Protein AF-A0A7X9QTD6-F1 (afdb_monomer)

Solvent-accessible surface area (backbone atoms only — not comparable to full-atom values): 4705 Å² total; per-residue (Å²): 131,84,77,76,67,68,60,42,79,47,84,78,41,67,44,63,46,43,69,44,79,48,69,53,93,39,53,46,81,46,78,47,97,85,70,35,43,36,34,33,22,73,35,69,71,23,45,33,41,35,33,33,74,87,68,52,35,33,44,35,38,24,42,54,70,34,41,37,40,38,49,74,80,25,29,36,38,44,51,79,77,28,37,37,26,55,105

Secondary structure (DSSP, 8-state):
-------EEE---EES-EEEEEE-TTEEEEE-TTS-EEEEESSTTEEEEEEETTS-EEEEEE-TT-EEEE-STT-EEE-SSEEEEE-

Mean predicted aligned error: 4.59 Å

Structure (mmCIF, N/CA/C/O backbone):
data_AF-A0A7X9QTD6-F1
#
_entry.id   AF-A0A7X9QTD6-F1
#
loop_
_atom_site.group_PDB
_atom_site.id
_atom_site.type_symbol
_atom_site.label_atom_id
_atom_site.label_alt_id
_atom_site.label_comp_id
_atom_site.label_asym_id
_atom_site.label_entity_id
_atom_site.label_seq_id
_atom_site.pdbx_PDB_ins_code
_atom_site.Cartn_x
_atom_site.Cartn_y
_atom_site.Cartn_z
_atom_site.occupancy
_atom_site.B_iso_or_equiv
_atom_site.auth_seq_id
_atom_site.auth_comp_id
_atom_site.auth_asym_id
_atom_site.auth_atom_id
_atom_site.pdbx_PDB_model_num
ATOM 1 N N . MET A 1 1 ? -5.180 -7.021 -25.997 1.00 35.53 1 MET A N 1
ATOM 2 C CA . MET A 1 1 ? -5.514 -8.316 -25.373 1.00 35.53 1 MET A CA 1
ATOM 3 C C . MET A 1 1 ? -5.506 -8.059 -23.876 1.00 35.53 1 MET A C 1
ATOM 5 O O . MET A 1 1 ? -4.477 -7.615 -23.397 1.00 35.53 1 MET A O 1
ATOM 9 N N . LYS A 1 2 ? -6.653 -8.134 -23.187 1.00 41.47 2 LYS A N 1
ATOM 10 C CA . LYS A 1 2 ? -6.698 -7.915 -21.733 1.00 41.47 2 LYS A CA 1
ATOM 11 C C . LYS A 1 2 ? -6.123 -9.167 -21.079 1.00 41.47 2 LYS A C 1
ATOM 13 O O . LYS A 1 2 ? -6.747 -10.220 -21.186 1.00 41.47 2 LYS A O 1
ATOM 18 N N . GLU A 1 3 ? -4.929 -9.067 -20.504 1.00 49.62 3 GLU A N 1
ATOM 19 C CA . GLU A 1 3 ? -4.463 -10.084 -19.566 1.00 49.62 3 GLU A CA 1
ATOM 20 C C . GLU A 1 3 ? -5.498 -10.162 -18.442 1.00 49.62 3 GLU A C 1
ATOM 22 O O . GLU A 1 3 ? -6.018 -9.150 -17.975 1.00 49.62 3 GLU A O 1
ATOM 27 N N . SER A 1 4 ? -5.934 -11.372 -18.122 1.00 51.31 4 SER A N 1
ATOM 28 C CA . SER A 1 4 ? -6.894 -11.596 -17.053 1.00 51.31 4 SER A CA 1
ATOM 29 C C . SER A 1 4 ? -6.252 -11.187 -15.729 1.00 51.31 4 SER A C 1
ATOM 31 O O . SER A 1 4 ? -5.291 -11.839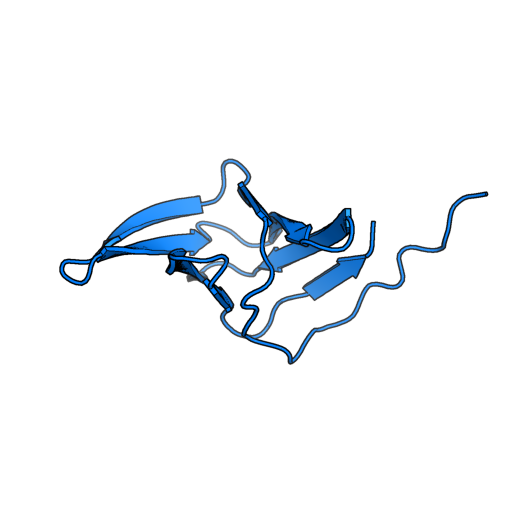 -15.323 1.00 51.31 4 SER A O 1
ATOM 33 N N . ASP A 1 5 ? -6.794 -10.162 -15.067 1.00 58.41 5 ASP A N 1
ATOM 34 C CA . ASP A 1 5 ? -6.460 -9.759 -13.693 1.00 58.41 5 ASP A CA 1
ATOM 35 C C . ASP A 1 5 ? -6.585 -10.971 -12.747 1.00 58.41 5 ASP A C 1
ATOM 37 O O . ASP A 1 5 ? -7.651 -11.265 -12.197 1.00 58.41 5 ASP A O 1
ATOM 41 N N . SER A 1 6 ? -5.503 -11.735 -12.575 1.00 68.88 6 SER A N 1
ATOM 42 C CA . SER A 1 6 ? -5.475 -12.910 -11.705 1.00 68.88 6 SER A CA 1
ATOM 43 C C . SER A 1 6 ? -5.243 -12.454 -10.268 1.00 68.88 6 SER A C 1
ATOM 45 O O . SER A 1 6 ? -4.128 -12.506 -9.744 1.00 68.88 6 SER A O 1
ATOM 47 N N . GLY A 1 7 ? -6.294 -11.937 -9.641 1.00 75.06 7 GLY A N 1
ATOM 48 C CA . GLY A 1 7 ? -6.230 -11.543 -8.244 1.00 75.06 7 GLY A CA 1
ATOM 49 C C . GLY A 1 7 ? -6.071 -12.749 -7.310 1.00 75.06 7 GLY A C 1
ATOM 50 O O . GLY A 1 7 ? -6.653 -13.812 -7.539 1.00 75.06 7 GLY A O 1
ATOM 51 N N . ARG A 1 8 ? -5.285 -12.596 -6.241 1.00 84.00 8 ARG A N 1
ATOM 52 C CA . ARG A 1 8 ? -5.128 -13.611 -5.188 1.00 84.00 8 ARG A CA 1
ATOM 53 C C . ARG A 1 8 ? -4.937 -12.976 -3.817 1.00 84.00 8 ARG A C 1
ATOM 55 O O . ARG A 1 8 ? -4.425 -11.866 -3.697 1.00 84.00 8 ARG A O 1
ATOM 62 N N . VAL A 1 9 ? -5.296 -13.708 -2.763 1.00 82.12 9 VAL A N 1
ATOM 63 C CA . VAL A 1 9 ? -4.860 -13.361 -1.402 1.00 82.12 9 VAL A CA 1
ATOM 64 C C . VAL A 1 9 ? -3.352 -13.592 -1.334 1.00 82.12 9 VAL A C 1
ATOM 66 O O . VAL A 1 9 ? -2.884 -14.715 -1.524 1.00 82.12 9 VAL A O 1
ATOM 69 N N . GLU A 1 10 ? -2.591 -12.525 -1.113 1.00 79.00 10 GLU A N 1
ATOM 70 C CA . GLU A 1 10 ? -1.133 -12.550 -1.172 1.00 79.00 10 GLU A CA 1
ATOM 71 C C . GLU A 1 10 ? -0.562 -12.736 0.238 1.00 79.00 10 GLU A C 1
ATOM 73 O O . GLU A 1 10 ? -0.962 -12.087 1.205 1.00 79.00 10 GLU A O 1
ATOM 78 N N . ASN A 1 11 ? 0.379 -13.672 0.362 1.00 77.88 11 ASN A N 1
ATOM 79 C CA . ASN A 1 11 ? 1.080 -13.931 1.620 1.00 77.88 11 ASN A CA 1
ATOM 80 C C . ASN A 1 11 ? 2.455 -13.263 1.682 1.00 77.88 11 ASN A C 1
ATOM 82 O O . ASN A 1 11 ? 3.078 -13.283 2.749 1.00 77.88 11 ASN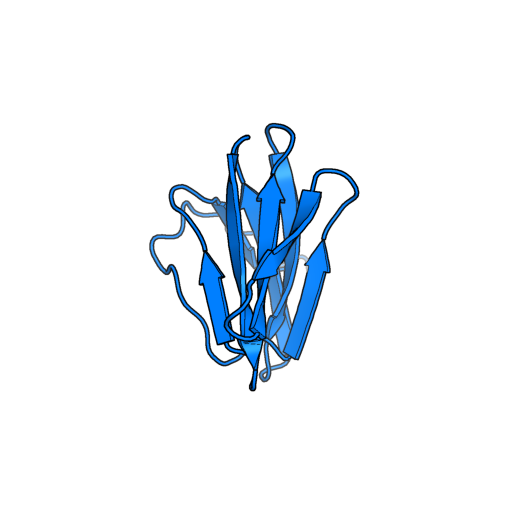 A O 1
ATOM 86 N N . GLN A 1 12 ? 2.915 -12.684 0.570 1.00 78.62 12 GLN A N 1
ATOM 87 C CA . GLN A 1 12 ? 4.088 -11.826 0.528 1.00 78.62 12 GLN A CA 1
ATOM 88 C C . GLN A 1 12 ? 3.783 -10.503 1.239 1.00 78.62 12 GLN A C 1
ATOM 90 O O . GLN A 1 12 ? 2.908 -9.753 0.834 1.00 78.62 12 GLN A O 1
ATOM 95 N N . VAL A 1 13 ? 4.529 -10.213 2.302 1.00 89.19 13 VAL A N 1
ATOM 96 C CA . VAL A 1 13 ? 4.314 -9.043 3.182 1.00 89.19 13 VAL A CA 1
ATOM 97 C C . VAL A 1 13 ? 5.417 -8.006 3.088 1.00 89.19 13 VAL A C 1
ATOM 99 O O . VAL A 1 13 ? 5.470 -7.086 3.894 1.00 89.19 13 VAL A O 1
ATOM 102 N N . PHE A 1 14 ? 6.328 -8.178 2.138 1.00 91.81 14 PHE A N 1
ATOM 103 C CA . PHE A 1 14 ? 7.506 -7.343 2.004 1.00 91.81 14 PHE A CA 1
ATOM 104 C C . PHE A 1 14 ? 7.910 -7.210 0.539 1.00 91.81 14 PHE A C 1
ATOM 106 O O . PHE A 1 14 ? 7.865 -8.180 -0.226 1.00 91.81 14 PHE A O 1
ATOM 113 N N . SER A 1 15 ? 8.346 -6.011 0.174 1.00 92.31 15 SER A N 1
ATOM 114 C CA . SER A 1 15 ? 9.037 -5.711 -1.072 1.00 92.31 15 SER A CA 1
ATOM 115 C C . SER A 1 15 ? 10.142 -4.698 -0.795 1.00 92.31 15 SER A C 1
ATOM 117 O O . SER A 1 15 ? 9.961 -3.798 0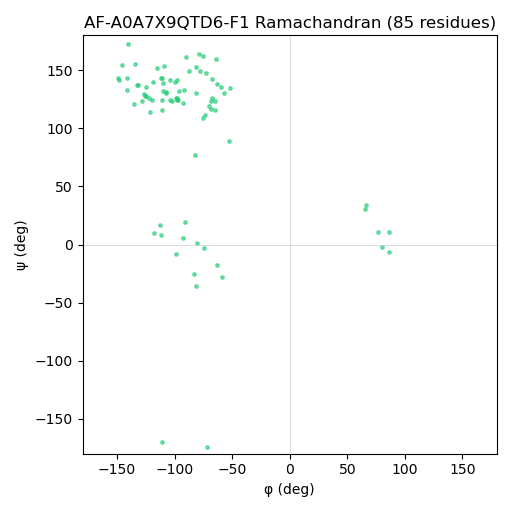.017 1.00 92.31 15 SER A O 1
ATOM 119 N N . ASN A 1 16 ? 11.271 -4.831 -1.483 1.00 94.88 16 ASN A N 1
ATOM 120 C CA . ASN A 1 16 ? 12.329 -3.821 -1.563 1.00 94.88 16 ASN A CA 1
ATOM 121 C C . ASN A 1 16 ? 12.457 -3.239 -2.982 1.00 94.88 16 ASN A C 1
ATOM 123 O O . ASN A 1 16 ? 13.487 -2.673 -3.327 1.00 94.88 16 ASN A O 1
ATOM 127 N N . ARG A 1 17 ? 11.433 -3.445 -3.817 1.00 94.75 17 ARG A N 1
ATOM 128 C CA . ARG A 1 17 ? 11.420 -3.098 -5.244 1.00 94.75 17 ARG A CA 1
ATOM 129 C C . ARG A 1 17 ? 10.357 -2.066 -5.600 1.00 94.75 17 ARG A C 1
ATOM 131 O O . ARG A 1 17 ? 10.068 -1.862 -6.772 1.00 94.75 17 ARG A O 1
ATOM 138 N N . VAL A 1 18 ? 9.709 -1.454 -4.608 1.00 96.19 18 VAL A N 1
ATOM 139 C CA . VAL A 1 18 ? 8.654 -0.469 -4.868 1.00 96.19 18 VAL A CA 1
ATOM 140 C C . VAL A 1 18 ? 9.294 0.824 -5.361 1.00 96.19 18 VAL A C 1
ATOM 142 O O . VAL A 1 18 ? 9.965 1.518 -4.603 1.00 96.19 18 VAL A O 1
ATOM 145 N N . ALA A 1 19 ? 9.071 1.158 -6.628 1.00 96.31 19 ALA A N 1
ATOM 146 C CA . ALA A 1 19 ? 9.508 2.416 -7.218 1.00 96.31 19 ALA A CA 1
ATOM 147 C C . ALA A 1 19 ? 8.536 3.561 -6.888 1.00 96.31 19 ALA A C 1
ATOM 149 O O . ALA A 1 19 ? 8.956 4.698 -6.673 1.00 96.31 19 ALA A O 1
ATOM 150 N N . ARG A 1 20 ? 7.230 3.266 -6.825 1.00 95.31 20 ARG A N 1
ATOM 151 C CA . ARG A 1 20 ? 6.178 4.227 -6.463 1.00 95.31 20 ARG A CA 1
ATOM 152 C C . ARG A 1 20 ? 5.017 3.518 -5.771 1.00 95.31 20 ARG A C 1
ATOM 154 O O . ARG A 1 20 ? 4.657 2.408 -6.157 1.00 95.31 20 ARG A O 1
ATOM 161 N N . ALA A 1 21 ? 4.423 4.183 -4.785 1.00 95.50 21 ALA A N 1
ATOM 162 C CA . ALA A 1 21 ? 3.208 3.756 -4.103 1.00 95.50 21 ALA A CA 1
ATOM 163 C C . ALA A 1 21 ? 2.160 4.876 -4.178 1.00 95.50 21 ALA A C 1
ATOM 165 O O . ALA A 1 21 ? 2.454 6.027 -3.854 1.00 95.50 21 ALA A O 1
ATOM 166 N N . GLU A 1 22 ? 0.957 4.542 -4.632 1.00 97.00 22 GLU A N 1
ATOM 167 C CA . GLU A 1 22 ? -0.170 5.458 -4.789 1.00 97.00 22 GLU A CA 1
ATOM 168 C C . GLU A 1 22 ? -1.331 4.944 -3.944 1.00 97.00 22 GLU A C 1
ATOM 170 O O . GLU A 1 22 ? -1.862 3.865 -4.196 1.00 97.00 22 GLU A O 1
ATOM 175 N N . PHE A 1 23 ? -1.685 5.708 -2.917 1.00 98.12 23 PHE A N 1
ATOM 176 C CA . PHE A 1 23 ? -2.756 5.392 -1.981 1.00 98.12 23 PHE A CA 1
ATOM 177 C C . PHE A 1 23 ? -4.021 6.150 -2.386 1.00 98.12 23 PHE A C 1
ATOM 179 O O . PHE A 1 23 ? -3.930 7.308 -2.805 1.00 98.12 23 PHE A O 1
ATOM 186 N N . ASP A 1 24 ? -5.182 5.511 -2.260 1.00 98.25 24 ASP A N 1
ATOM 187 C CA . ASP A 1 24 ? -6.469 6.194 -2.397 1.00 98.25 24 ASP A CA 1
ATOM 188 C C . ASP A 1 24 ? -6.759 7.122 -1.191 1.00 98.25 24 ASP A C 1
ATOM 190 O O . ASP A 1 24 ? -5.927 7.328 -0.302 1.00 98.25 24 ASP A O 1
ATOM 194 N N . GLU A 1 25 ? -7.956 7.708 -1.146 1.00 98.12 25 GLU A N 1
ATOM 195 C CA . GLU A 1 25 ? -8.371 8.60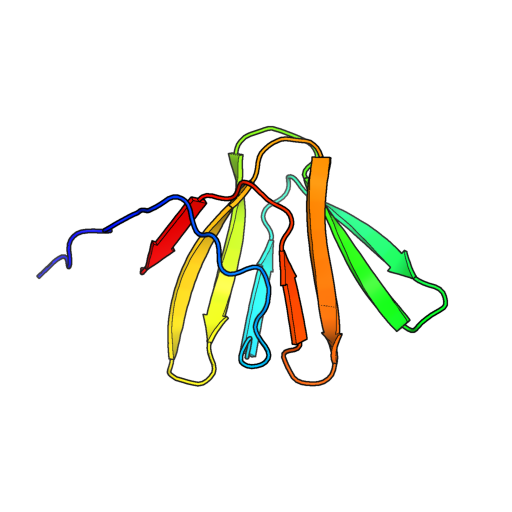4 -0.056 1.00 98.12 25 GLU A CA 1
ATOM 196 C C . GLU A 1 25 ? -8.707 7.884 1.266 1.00 98.12 25 GLU A C 1
ATOM 198 O O . GLU A 1 25 ? -8.981 8.532 2.276 1.00 98.12 25 GLU A O 1
ATOM 203 N N . ASN A 1 26 ? -8.653 6.548 1.301 1.00 98.50 26 ASN A N 1
ATOM 204 C CA . ASN A 1 26 ? -9.063 5.736 2.444 1.00 98.50 26 ASN A CA 1
ATOM 205 C C . ASN A 1 26 ? -7.918 5.436 3.419 1.00 98.50 26 ASN A C 1
ATOM 207 O O . ASN A 1 26 ? -8.020 4.508 4.225 1.00 98.50 26 ASN A O 1
ATOM 211 N N . TRP A 1 27 ? -6.838 6.215 3.389 1.00 98.56 27 TRP A N 1
ATOM 212 C CA . TRP A 1 27 ? -5.661 5.992 4.225 1.00 98.56 27 TRP A CA 1
ATOM 213 C C . TRP A 1 27 ? -5.386 7.151 5.171 1.00 98.56 27 TRP A C 1
ATOM 215 O O . TRP A 1 27 ? -5.445 8.326 4.814 1.00 98.56 27 TRP A O 1
ATOM 225 N N . LYS A 1 28 ? -4.994 6.804 6.395 1.00 98.25 28 LYS A N 1
ATOM 226 C CA . LYS A 1 28 ? -4.381 7.735 7.339 1.00 98.25 28 LYS A CA 1
ATOM 227 C C . LYS A 1 28 ? -2.870 7.577 7.311 1.00 98.25 28 LYS A C 1
ATOM 229 O O . LYS A 1 28 ? -2.364 6.493 7.589 1.00 98.25 28 LYS A O 1
ATOM 234 N N . THR A 1 29 ? -2.164 8.679 7.093 1.00 97.88 29 THR A N 1
ATOM 235 C CA . THR A 1 29 ? -0.698 8.735 7.132 1.00 97.88 29 THR A CA 1
ATOM 236 C C . THR A 1 29 ? -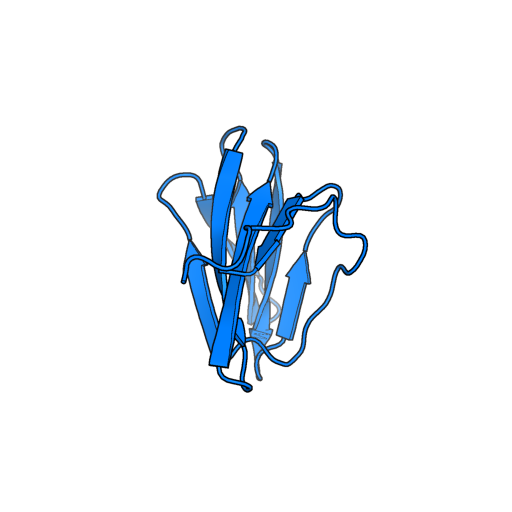0.196 9.107 8.527 1.00 97.88 29 THR A C 1
ATOM 238 O O . THR A 1 29 ? -0.685 10.055 9.141 1.00 97.88 29 THR A O 1
ATOM 241 N N . THR A 1 30 ? 0.798 8.375 9.026 1.00 96.12 30 THR A N 1
ATOM 242 C CA . THR A 1 30 ? 1.497 8.630 10.294 1.00 96.12 30 THR A CA 1
ATOM 243 C C . THR A 1 30 ? 3.005 8.551 10.074 1.00 96.12 30 THR A C 1
ATOM 245 O O . THR A 1 30 ? 3.490 7.640 9.410 1.00 96.12 30 THR A O 1
ATOM 248 N N . PHE A 1 31 ? 3.762 9.482 10.651 1.00 95.00 31 PHE A N 1
ATOM 249 C CA . PHE A 1 31 ? 5.225 9.479 10.595 1.00 95.00 31 PHE A CA 1
ATOM 250 C C . PHE A 1 31 ? 5.788 8.867 11.877 1.00 95.00 31 PHE A C 1
ATOM 252 O O . PHE A 1 31 ? 5.439 9.307 12.974 1.00 95.00 31 PHE A O 1
ATOM 259 N N . SER A 1 32 ? 6.642 7.850 11.755 1.00 93.00 32 SER A N 1
ATOM 260 C CA . SER A 1 32 ? 7.324 7.268 12.910 1.00 93.00 32 SER A CA 1
ATOM 261 C C . SER A 1 32 ? 8.542 8.107 13.306 1.00 93.00 32 SER A C 1
ATOM 263 O O . SER A 1 32 ? 9.203 8.722 12.468 1.00 93.00 32 SER A O 1
ATOM 265 N N . SER A 1 33 ? 8.911 8.063 14.588 1.00 92.75 33 SER A N 1
ATOM 266 C CA . SER A 1 33 ? 10.167 8.649 15.082 1.00 92.75 33 SER A CA 1
ATOM 267 C C . SER A 1 33 ?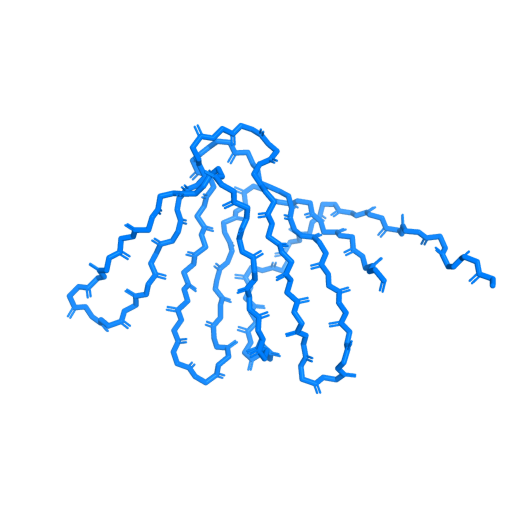 11.419 7.988 14.490 1.00 92.75 33 SER A C 1
ATOM 269 O O . SER A 1 33 ? 12.502 8.562 14.543 1.00 92.75 33 SER A O 1
ATOM 271 N N . THR A 1 34 ? 11.275 6.792 13.917 1.00 91.44 34 THR A N 1
ATOM 272 C CA . THR A 1 34 ? 12.340 6.013 13.273 1.00 91.44 34 THR A CA 1
ATOM 273 C C . THR A 1 34 ? 12.457 6.268 11.766 1.00 91.44 34 THR A C 1
ATOM 275 O O . THR A 1 34 ? 13.252 5.606 11.105 1.00 91.44 34 THR A O 1
ATOM 278 N N . GLY A 1 35 ? 11.695 7.222 11.215 1.00 90.69 35 GLY A N 1
ATOM 279 C CA . GLY A 1 35 ? 11.790 7.640 9.811 1.00 90.69 35 GLY A CA 1
ATOM 280 C C . GLY A 1 35 ? 10.957 6.817 8.825 1.00 90.69 35 GLY A C 1
ATOM 281 O O . GLY A 1 35 ? 11.115 6.983 7.618 1.00 90.69 35 GLY A O 1
ATOM 282 N N . TYR A 1 36 ? 10.065 5.954 9.314 1.00 94.62 36 TYR A N 1
ATOM 283 C CA . TYR A 1 36 ? 9.098 5.247 8.477 1.00 94.62 36 TYR A CA 1
ATOM 284 C C . TYR A 1 36 ? 7.827 6.072 8.294 1.00 94.62 36 TYR A C 1
ATOM 286 O O . TYR A 1 36 ? 7.396 6.799 9.194 1.00 94.62 36 TYR A O 1
ATOM 294 N N . VAL A 1 37 ? 7.183 5.893 7.144 1.00 96.81 37 VAL A N 1
ATOM 295 C CA . VAL A 1 37 ? 5.823 6.376 6.906 1.00 96.81 37 VAL A CA 1
ATOM 296 C C . VAL A 1 37 ? 4.873 5.192 7.021 1.00 96.81 37 VAL A C 1
ATOM 298 O O . VAL A 1 37 ? 5.047 4.180 6.348 1.00 96.81 37 VAL A O 1
ATOM 301 N N . ILE A 1 38 ? 3.885 5.306 7.900 1.00 97.69 38 ILE A N 1
ATOM 302 C CA . ILE A 1 38 ? 2.900 4.264 8.181 1.00 97.69 38 ILE A CA 1
ATOM 303 C C . ILE A 1 38 ? 1.552 4.735 7.647 1.00 97.69 38 ILE A C 1
ATOM 305 O O . ILE A 1 38 ? 1.060 5.796 8.032 1.00 97.69 38 ILE A O 1
ATOM 309 N N . TYR A 1 39 ? 0.950 3.929 6.784 1.00 98.19 39 TYR A N 1
ATOM 310 C CA . TYR A 1 39 ? -0.385 4.136 6.244 1.00 98.19 39 TYR A CA 1
ATOM 311 C C . TYR A 1 39 ? -1.337 3.128 6.872 1.00 98.19 39 TYR A C 1
ATOM 313 O O . TYR A 1 39 ? -1.044 1.934 6.887 1.00 98.19 39 TYR A O 1
ATOM 321 N N . VAL A 1 40 ? -2.474 3.604 7.376 1.00 98.38 40 VAL A N 1
ATOM 322 C CA . VAL A 1 40 ? -3.512 2.769 7.993 1.00 98.38 40 VAL A CA 1
ATOM 323 C C . VAL A 1 40 ? -4.821 2.923 7.229 1.00 98.38 40 VAL A C 1
ATOM 325 O O . VAL A 1 40 ? -5.324 4.039 7.092 1.00 98.38 40 VAL A O 1
ATOM 328 N N . ALA A 1 41 ? -5.383 1.809 6.764 1.00 98.44 41 ALA A N 1
ATOM 329 C CA . ALA A 1 41 ? -6.659 1.761 6.066 1.00 98.44 41 ALA A CA 1
ATOM 330 C C . ALA A 1 41 ? -7.811 2.179 6.996 1.00 98.44 41 ALA A C 1
ATOM 332 O O . ALA A 1 41 ? -8.034 1.590 8.059 1.00 98.44 41 ALA A O 1
ATOM 333 N N . LEU A 1 42 ? -8.570 3.191 6.590 1.00 98.44 42 LEU A N 1
ATOM 334 C CA . LEU A 1 42 ? -9.687 3.763 7.343 1.00 98.44 42 LEU A CA 1
ATOM 335 C C . LEU A 1 42 ? -10.991 2.979 7.154 1.00 98.44 42 LEU A C 1
ATOM 337 O O . LEU A 1 42 ? -11.854 2.984 8.041 1.00 98.44 42 LEU A O 1
ATOM 341 N N . CYS A 1 43 ? -11.124 2.280 6.028 1.00 98.00 43 CYS A N 1
ATOM 342 C CA . CYS A 1 43 ? -12.291 1.490 5.661 1.00 98.00 43 CYS A CA 1
ATOM 343 C C . CYS A 1 43 ? -11.884 0.170 4.986 1.00 98.00 43 CYS A C 1
ATOM 345 O O . CYS A 1 43 ? -10.707 -0.088 4.730 1.00 98.00 43 CYS A O 1
ATOM 347 N N . ASP A 1 44 ? -12.870 -0.694 4.751 1.00 97.50 44 ASP A N 1
ATOM 348 C CA . ASP A 1 44 ? -12.667 -1.882 3.930 1.00 97.50 44 ASP A CA 1
ATOM 349 C C . ASP A 1 44 ? -12.537 -1.498 2.458 1.00 97.50 44 ASP A C 1
ATOM 351 O O . ASP A 1 44 ? -13.224 -0.592 1.994 1.00 97.50 44 ASP A O 1
ATOM 355 N N . LYS A 1 45 ? -11.726 -2.265 1.723 1.00 96.81 45 LYS A N 1
ATOM 356 C CA . LYS A 1 45 ? -11.373 -2.003 0.322 1.00 96.81 45 LYS A CA 1
ATOM 357 C C . LYS A 1 45 ? -10.547 -0.727 0.140 1.00 96.81 45 LYS A C 1
ATOM 359 O O . LYS A 1 45 ? -10.681 -0.068 -0.879 1.00 96.81 45 LYS A O 1
ATOM 364 N N . ALA A 1 46 ? -9.685 -0.404 1.103 1.00 98.25 46 ALA A N 1
ATOM 365 C CA . ALA A 1 46 ? -8.674 0.626 0.900 1.00 98.25 46 ALA A CA 1
ATOM 366 C C . ALA A 1 46 ? -7.657 0.137 -0.141 1.00 98.25 46 ALA A C 1
ATOM 368 O O . ALA A 1 46 ? -7.106 -0.965 -0.007 1.00 98.25 46 ALA A O 1
ATOM 369 N N . GLU A 1 47 ? -7.438 0.938 -1.177 1.00 98.31 47 GLU A N 1
ATOM 370 C CA . GLU A 1 47 ? -6.639 0.567 -2.340 1.00 98.31 47 GLU A CA 1
ATOM 371 C C . GLU A 1 47 ? -5.257 1.221 -2.314 1.00 98.31 47 GLU A C 1
ATOM 373 O O . GLU A 1 47 ? -5.079 2.379 -1.928 1.00 98.31 47 GLU A O 1
ATOM 378 N N . LEU A 1 48 ? -4.263 0.449 -2.743 1.00 97.31 48 LEU A N 1
ATOM 379 C CA . LEU A 1 48 ? -2.888 0.878 -2.935 1.00 97.31 48 LEU A CA 1
ATOM 380 C C . LEU A 1 48 ? -2.384 0.336 -4.271 1.00 97.31 48 LEU A C 1
ATOM 382 O O . LEU A 1 48 ? -2.314 -0.876 -4.463 1.00 97.31 48 LEU A O 1
ATOM 386 N N . VAL A 1 49 ? -1.962 1.213 -5.174 1.00 97.75 49 VAL A N 1
ATOM 387 C CA . VAL A 1 49 ? -1.278 0.815 -6.407 1.00 97.75 49 VAL A CA 1
ATOM 388 C C . VAL A 1 49 ? 0.227 0.930 -6.202 1.00 97.75 49 VAL A C 1
ATOM 390 O O . VAL A 1 49 ? 0.737 1.996 -5.860 1.00 97.75 49 VAL A O 1
ATOM 393 N N . VAL A 1 50 ? 0.955 -0.161 -6.436 1.00 96.50 50 VAL A N 1
ATOM 394 C CA . VAL A 1 50 ? 2.423 -0.171 -6.421 1.00 96.50 50 VAL A CA 1
ATOM 395 C C . VAL A 1 50 ? 2.972 -0.354 -7.830 1.00 96.50 50 VAL A C 1
ATOM 397 O O . VAL A 1 50 ? 2.544 -1.245 -8.563 1.00 96.50 50 VAL A O 1
ATOM 400 N N . LEU A 1 51 ? 3.935 0.490 -8.196 1.00 97.12 51 LEU A N 1
ATOM 401 C CA . LEU A 1 51 ? 4.806 0.308 -9.354 1.00 97.12 51 LEU A CA 1
ATOM 402 C C . LEU A 1 51 ? 6.122 -0.290 -8.861 1.00 97.12 51 LEU A C 1
ATOM 404 O O . LEU A 1 51 ? 6.764 0.279 -7.972 1.00 97.12 51 LEU A O 1
ATOM 408 N N . LEU A 1 52 ? 6.511 -1.426 -9.426 1.00 95.56 52 LEU A N 1
ATOM 409 C CA . LEU A 1 52 ? 7.776 -2.086 -9.133 1.00 95.56 52 LEU A CA 1
ATOM 410 C C . LEU A 1 52 ? 8.885 -1.604 -10.079 1.00 95.56 52 LEU A C 1
ATOM 412 O O . LEU A 1 52 ? 8.618 -1.024 -11.132 1.00 95.56 52 LEU A O 1
ATOM 416 N N . ASP A 1 53 ? 10.133 -1.830 -9.684 1.00 95.81 53 ASP A N 1
ATOM 417 C CA . ASP A 1 53 ? 11.339 -1.478 -10.444 1.00 95.81 53 ASP A CA 1
ATOM 418 C C . ASP A 1 53 ? 11.422 -2.128 -11.836 1.00 95.81 53 ASP A C 1
ATOM 420 O O . ASP A 1 53 ? 11.990 -1.544 -12.757 1.00 95.81 53 ASP A O 1
ATOM 424 N N . ASP A 1 54 ? 10.809 -3.297 -12.009 1.00 94.75 54 ASP A N 1
ATOM 425 C CA . ASP A 1 54 ? 10.676 -4.008 -13.284 1.00 94.75 54 ASP A CA 1
ATOM 426 C C . ASP A 1 54 ? 9.538 -3.480 -14.181 1.00 94.75 54 ASP A C 1
ATOM 428 O O . ASP A 1 54 ? 9.321 -3.993 -15.278 1.00 94.75 54 ASP A O 1
ATOM 432 N N . GLY A 1 55 ? 8.819 -2.445 -13.734 1.00 95.44 55 GLY A N 1
ATOM 433 C CA . GLY A 1 55 ? 7.684 -1.851 -14.439 1.00 95.44 55 GLY A CA 1
ATOM 434 C C . GLY A 1 55 ? 6.339 -2.528 -14.160 1.00 95.44 55 GLY A C 1
ATOM 435 O O . GLY A 1 55 ? 5.305 -1.998 -14.572 1.00 95.44 55 GLY A O 1
ATOM 436 N N . THR A 1 56 ? 6.317 -3.648 -13.429 1.00 94.88 56 THR A N 1
ATOM 437 C CA . THR A 1 56 ? 5.078 -4.331 -13.036 1.00 94.88 56 THR A CA 1
ATOM 438 C C . THR A 1 56 ? 4.242 -3.432 -12.138 1.00 94.88 56 THR A C 1
ATOM 440 O O . THR A 1 56 ? 4.749 -2.804 -11.203 1.00 94.88 56 THR A O 1
ATOM 443 N N . ARG A 1 57 ? 2.929 -3.418 -12.369 1.00 96.38 57 ARG A N 1
ATOM 444 C CA . ARG A 1 57 ? 1.969 -2.714 -11.522 1.00 96.38 57 ARG A CA 1
ATOM 445 C C . ARG A 1 57 ? 1.115 -3.715 -10.768 1.00 96.38 57 ARG A C 1
ATOM 447 O O . ARG A 1 57 ? 0.700 -4.732 -11.317 1.00 96.38 57 ARG A O 1
ATOM 454 N N . LYS A 1 58 ? 0.856 -3.430 -9.495 1.00 94.69 58 LYS A N 1
ATOM 455 C CA . LYS A 1 58 ? -0.067 -4.228 -8.687 1.00 94.69 58 LYS A CA 1
ATOM 456 C C . LYS A 1 58 ? -1.052 -3.336 -7.958 1.00 94.69 58 LYS A C 1
ATOM 458 O O . LYS A 1 58 ? -0.649 -2.329 -7.382 1.00 94.69 58 LYS A O 1
ATOM 463 N N . LEU A 1 59 ? -2.314 -3.743 -7.942 1.00 96.50 59 LEU A N 1
ATOM 464 C CA . LEU A 1 59 ? -3.329 -3.221 -7.040 1.00 96.50 59 LEU A CA 1
ATOM 465 C C . LEU A 1 59 ? -3.376 -4.103 -5.792 1.00 96.50 59 LEU A C 1
ATOM 467 O O . LEU A 1 59 ? -3.607 -5.309 -5.880 1.00 96.50 59 LEU A O 1
ATOM 471 N N . LEU A 1 60 ? -3.154 -3.494 -4.636 1.00 96.31 60 LEU A N 1
ATOM 472 C CA . LEU A 1 60 ? -3.267 -4.108 -3.325 1.00 96.31 60 LEU A CA 1
ATOM 473 C C . LEU A 1 60 ? -4.524 -3.578 -2.633 1.00 96.31 60 LEU A C 1
ATOM 475 O O . LEU A 1 60 ? -4.743 -2.370 -2.586 1.00 96.31 60 LEU A O 1
ATOM 479 N N . VAL A 1 61 ? -5.337 -4.477 -2.085 1.00 96.94 61 VAL A N 1
ATOM 480 C CA . VAL A 1 61 ? -6.612 -4.142 -1.441 1.00 96.94 61 VAL A CA 1
ATOM 481 C C . VAL A 1 61 ? -6.609 -4.634 -0.001 1.00 96.94 61 VAL A C 1
ATOM 483 O O . VAL A 1 61 ? -6.386 -5.822 0.264 1.00 96.94 61 VAL A O 1
ATOM 486 N N . PHE A 1 62 ? -6.889 -3.720 0.926 1.00 96.94 62 PHE A N 1
ATOM 487 C CA . PHE A 1 62 ? -6.829 -3.957 2.365 1.00 96.94 62 PHE A CA 1
ATOM 488 C C . PHE A 1 62 ? -8.205 -3.837 3.025 1.00 96.94 62 PHE A C 1
ATOM 490 O O . PHE A 1 62 ? -9.098 -3.119 2.569 1.00 96.94 62 PHE A O 1
ATOM 497 N N . LYS A 1 63 ? -8.375 -4.563 4.132 1.00 96.94 63 LYS A N 1
ATOM 498 C CA . LYS A 1 63 ? -9.483 -4.339 5.069 1.00 96.94 63 LYS A CA 1
ATOM 499 C C . LYS A 1 63 ? -9.181 -3.144 5.970 1.00 96.94 63 LYS A C 1
ATOM 501 O O . LYS A 1 63 ? -8.020 -2.756 6.113 1.00 96.94 63 LYS A O 1
ATOM 506 N N . LYS A 1 64 ? -10.210 -2.620 6.638 1.00 97.81 64 LYS A N 1
ATOM 507 C CA . LYS A 1 64 ? -10.053 -1.579 7.657 1.00 97.81 64 LYS A CA 1
ATOM 508 C C . LYS A 1 64 ? -9.011 -1.992 8.700 1.00 97.81 64 LYS A C 1
ATOM 510 O O . LYS A 1 64 ? -9.037 -3.115 9.200 1.00 97.81 64 LYS A O 1
ATOM 515 N N . GLY A 1 65 ? -8.120 -1.066 9.044 1.00 97.69 65 GLY A N 1
ATOM 516 C CA . GLY A 1 65 ? -7.003 -1.295 9.961 1.00 97.69 65 GLY A CA 1
ATOM 517 C C . GLY A 1 65 ? -5.795 -1.986 9.326 1.00 97.69 65 GLY A C 1
ATOM 518 O O . GLY A 1 65 ? -4.798 -2.172 10.011 1.00 97.69 65 GLY A O 1
ATOM 519 N N . GLY A 1 66 ? -5.854 -2.350 8.041 1.00 97.19 66 GLY A N 1
ATOM 520 C CA . GLY A 1 66 ? -4.685 -2.807 7.300 1.00 97.19 66 GLY A CA 1
ATOM 521 C C . GLY A 1 66 ? -3.597 -1.735 7.269 1.00 97.19 66 GLY A C 1
ATOM 522 O O . GLY A 1 66 ? -3.873 -0.558 7.051 1.00 97.19 66 GLY A O 1
ATOM 523 N N . GLU A 1 67 ? -2.361 -2.152 7.495 1.00 97.31 67 GLU A N 1
ATOM 524 C CA . GLU A 1 67 ? -1.192 -1.285 7.555 1.00 97.31 67 GLU A CA 1
ATOM 525 C C . GLU A 1 67 ? -0.255 -1.507 6.370 1.00 97.31 67 GLU A C 1
ATOM 527 O O . GLU A 1 67 ? -0.036 -2.646 5.932 1.00 97.31 67 GLU A O 1
ATOM 532 N N . VAL A 1 68 ? 0.335 -0.407 5.903 1.00 97.50 68 VAL A N 1
ATOM 533 C CA . VAL A 1 68 ? 1.460 -0.387 4.970 1.00 97.50 68 VAL A CA 1
ATOM 534 C C . VAL A 1 68 ? 2.560 0.489 5.553 1.00 97.50 68 VAL A C 1
ATOM 536 O O . VAL A 1 68 ? 2.334 1.657 5.860 1.00 97.50 68 VAL A O 1
ATOM 539 N N . ILE A 1 69 ? 3.758 -0.071 5.706 1.00 97.00 69 ILE A N 1
ATOM 540 C CA . ILE A 1 69 ? 4.914 0.632 6.272 1.00 97.00 69 ILE A CA 1
ATOM 541 C C . ILE A 1 69 ? 5.933 0.849 5.164 1.00 97.00 69 ILE A C 1
ATOM 543 O O . ILE A 1 69 ? 6.496 -0.114 4.645 1.00 97.00 69 ILE A O 1
ATOM 547 N N . VAL A 1 70 ? 6.190 2.108 4.831 1.00 96.62 70 VAL A N 1
ATOM 548 C CA . VAL A 1 70 ? 7.118 2.518 3.778 1.00 96.62 70 VAL A CA 1
ATOM 549 C C . VAL A 1 70 ? 8.410 3.026 4.408 1.00 96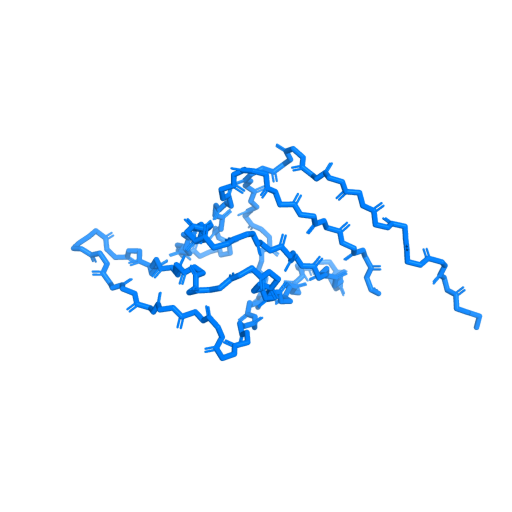.62 70 VAL A C 1
ATOM 551 O O . VAL A 1 70 ? 8.400 3.918 5.260 1.00 96.62 70 VAL A O 1
ATOM 554 N N . GLY A 1 71 ? 9.521 2.423 3.992 1.00 93.56 71 GLY A N 1
ATOM 555 C CA . GLY A 1 71 ? 10.879 2.838 4.326 1.00 93.56 71 GLY A CA 1
ATOM 556 C C . GLY A 1 71 ? 11.611 3.406 3.109 1.00 93.56 71 GLY A C 1
ATOM 557 O O . GLY A 1 71 ? 11.032 3.635 2.048 1.00 93.56 71 GLY A O 1
ATOM 558 N N . SER A 1 72 ? 12.915 3.625 3.254 1.00 89.56 72 SER A N 1
ATOM 559 C CA . SER A 1 72 ? 13.777 4.069 2.158 1.00 89.56 72 SER A CA 1
ATOM 560 C C . SER A 1 72 ? 14.102 2.935 1.173 1.00 89.56 72 SER A C 1
ATOM 562 O O . SER A 1 72 ? 13.937 1.754 1.475 1.00 89.56 72 SER A O 1
ATOM 564 N N . GLY A 1 73 ? 14.569 3.290 -0.031 1.00 89.62 73 GLY A N 1
ATOM 565 C CA . GLY A 1 73 ? 15.101 2.320 -1.000 1.00 89.62 73 GLY A CA 1
ATOM 566 C C . GLY A 1 73 ? 14.077 1.315 -1.537 1.00 89.62 73 GLY A C 1
ATOM 567 O O . GLY A 1 73 ? 14.437 0.178 -1.813 1.00 89.62 73 GLY A O 1
ATOM 568 N N . GLY A 1 74 ? 12.803 1.706 -1.632 1.00 89.75 74 GLY A N 1
ATOM 569 C CA . GLY A 1 74 ? 11.728 0.844 -2.133 1.00 89.75 74 GLY A CA 1
ATOM 570 C C . GLY A 1 74 ? 11.246 -0.216 -1.144 1.00 89.75 74 GLY A C 1
ATOM 571 O O . GLY A 1 74 ? 10.484 -1.106 -1.529 1.00 89.75 74 GLY A O 1
ATOM 572 N N . VAL A 1 75 ? 11.668 -0.121 0.124 1.00 95.25 75 VAL A N 1
ATOM 573 C CA . VAL A 1 75 ? 11.189 -0.969 1.218 1.00 95.25 75 VAL A CA 1
ATOM 574 C C . VAL A 1 75 ? 9.733 -0.647 1.536 1.00 95.25 75 VAL A C 1
ATOM 576 O O . VAL A 1 75 ? 9.375 0.483 1.862 1.00 95.25 75 VAL A O 1
ATOM 579 N N . SER A 1 76 ? 8.885 -1.665 1.478 1.00 96.12 76 SER A N 1
ATOM 580 C CA . SER A 1 76 ? 7.482 -1.610 1.872 1.00 96.12 76 SER A CA 1
ATOM 581 C C . SER A 1 76 ? 7.084 -2.907 2.564 1.00 96.12 76 SER A C 1
ATOM 583 O O . SER A 1 76 ? 7.384 -3.994 2.069 1.00 96.12 76 SER A O 1
ATOM 585 N N . HIS A 1 77 ? 6.397 -2.788 3.697 1.00 96.44 77 HIS A N 1
ATOM 586 C CA . HIS A 1 77 ? 5.791 -3.907 4.413 1.00 96.44 77 HIS A CA 1
ATOM 587 C C . HIS A 1 77 ? 4.273 -3.802 4.351 1.00 96.44 77 HIS A C 1
ATOM 589 O O . HIS A 1 77 ? 3.730 -2.703 4.449 1.00 96.44 77 HIS A O 1
ATOM 595 N N . TYR A 1 78 ? 3.599 -4.941 4.235 1.00 96.38 78 TYR A N 1
ATOM 596 C CA . TYR A 1 78 ? 2.149 -5.02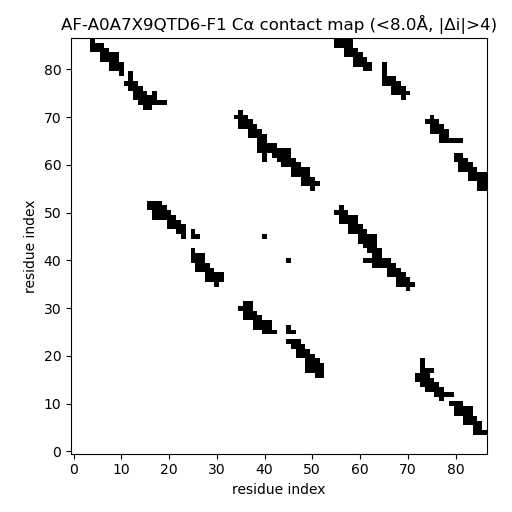8 4.090 1.00 96.38 78 TYR A CA 1
ATOM 597 C C . TYR A 1 78 ? 1.573 -5.943 5.166 1.00 96.38 78 TYR A C 1
ATOM 599 O O . TYR A 1 78 ? 2.001 -7.088 5.319 1.00 96.38 78 TYR A O 1
ATOM 607 N N . SER A 1 79 ? 0.576 -5.460 5.898 1.00 94.75 79 SER A N 1
ATOM 608 C CA . SER A 1 79 ? -0.191 -6.293 6.826 1.00 94.75 79 SER A CA 1
ATOM 609 C C . SER A 1 79 ? -0.973 -7.399 6.097 1.00 94.75 79 SER A C 1
ATOM 611 O O . SER A 1 79 ? -1.231 -7.333 4.890 1.00 94.75 79 SER A O 1
ATOM 613 N N . LYS A 1 80 ? -1.350 -8.448 6.839 1.00 91.62 80 LYS A N 1
ATOM 614 C CA . LYS A 1 80 ? -2.196 -9.542 6.344 1.00 91.62 80 LYS A CA 1
ATOM 615 C C . LYS A 1 80 ? -3.593 -9.487 6.973 1.00 91.62 80 LYS A C 1
ATOM 617 O O . LYS A 1 80 ? -3.709 -9.098 8.132 1.00 91.62 80 LYS A O 1
ATOM 622 N N . PRO A 1 81 ? -4.618 -10.014 6.285 1.00 90.62 81 PRO A N 1
ATOM 623 C CA . PRO A 1 81 ? -4.605 -10.395 4.874 1.00 90.62 81 PRO A CA 1
ATOM 624 C C . PRO A 1 81 ? -4.738 -9.159 3.973 1.00 90.62 81 PRO A C 1
ATOM 626 O O . PRO A 1 81 ? -5.438 -8.211 4.323 1.00 90.62 81 PRO A O 1
ATOM 629 N N . HIS A 1 82 ? -4.138 -9.211 2.787 1.00 93.75 82 HIS A N 1
ATOM 630 C CA . HIS A 1 82 ? -4.448 -8.289 1.696 1.00 93.75 82 HIS A CA 1
ATOM 631 C C . HIS A 1 82 ? -4.611 -9.067 0.391 1.00 93.75 82 HIS A C 1
ATOM 633 O O . HIS A 1 82 ? -4.122 -10.193 0.240 1.00 93.75 82 HIS A O 1
ATOM 639 N N . TYR A 1 83 ? -5.355 -8.482 -0.537 1.00 94.75 83 TYR A N 1
ATOM 640 C CA . TYR A 1 83 ? -5.547 -9.030 -1.873 1.00 94.75 83 TYR A CA 1
ATOM 641 C C . TYR A 1 83 ? -4.625 -8.308 -2.846 1.00 94.75 83 TYR A C 1
ATOM 643 O O . TYR A 1 83 ? -4.468 -7.097 -2.731 1.00 94.75 83 TYR A O 1
ATOM 651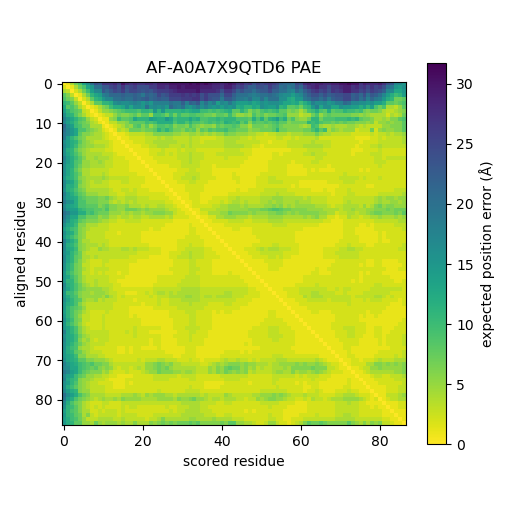 N N . ALA A 1 84 ? -4.023 -9.031 -3.784 1.00 94.38 84 ALA A N 1
ATOM 652 C CA . ALA A 1 84 ? -3.148 -8.464 -4.798 1.00 94.38 84 ALA A CA 1
ATOM 653 C C . ALA A 1 84 ? -3.630 -8.850 -6.196 1.00 94.38 84 ALA A C 1
ATOM 655 O O . ALA A 1 84 ? -3.949 -10.014 -6.446 1.00 94.38 84 ALA A O 1
ATOM 656 N N . ILE A 1 85 ? -3.646 -7.877 -7.100 1.00 94.25 85 ILE A N 1
ATOM 657 C CA . ILE A 1 85 ? -3.997 -8.019 -8.514 1.00 94.25 85 ILE A CA 1
ATOM 658 C C . ILE A 1 85 ? -2.844 -7.437 -9.328 1.00 94.25 85 ILE A C 1
ATOM 660 O O . ILE A 1 85 ? -2.390 -6.337 -9.024 1.00 94.25 85 ILE A O 1
ATOM 664 N N . ILE A 1 86 ? -2.340 -8.174 -10.315 1.00 92.56 86 ILE A N 1
ATOM 665 C CA . ILE A 1 86 ? -1.375 -7.649 -11.294 1.00 92.56 86 ILE A CA 1
ATOM 666 C C . ILE A 1 86 ? -2.176 -6.899 -12.357 1.00 92.56 86 ILE A C 1
ATOM 668 O O . ILE A 1 86 ? -3.154 -7.467 -12.825 1.00 92.56 86 ILE A O 1
ATOM 672 N N . LEU A 1 87 ? -1.772 -5.665 -12.677 1.00 90.81 87 LEU A N 1
ATOM 673 C CA . LEU A 1 87 ? -2.437 -4.765 -13.631 1.00 90.81 87 LEU A CA 1
ATOM 674 C C . LEU A 1 87 ? -1.729 -4.718 -14.989 1.00 90.81 87 LEU A C 1
ATOM 676 O O . LEU A 1 87 ? -0.485 -4.871 -14.994 1.00 90.81 87 LEU A O 1
#

Nearest PDB structures (foldseek):
  8hib-assembly1_V-2  TM=3.824E-01  e=8.053E-01  Homo sapiens
  5upo-assembly1_A  TM=4.678E-01  e=8.012E+00  Halalkalibacterium halodurans C-125
  7agw-assembly1_B  TM=2.542E-01  e=1.997E+00  Bacillus subtilis subsp. subtilis str. 168
  2n19-assembly1_A  TM=2.919E-01  e=4.220E+00  Homo sapiens

Sequence (87 aa):
MKESDSGRVENQVFSNRVARAEFDENWKTTFSSTGYVIYVALCDKAELVVLLDDGTRKLLVFKKGGEVIVGSGGVSHYSKPHYAIIL

pLDDT: mean 91.36, std 12.34, range [35.53, 98.56]

Radius of gyration: 12.57 Å; Cα contacts (8 Å, |Δi|>4): 204; chains: 1; bounding box: 28×23×40 Å

Foldseek 3Di:
DDDPFPKDFDPDFKDLFFPDKDWDPQWDWDADPVGKIKIFGNAFQGWMWTQGNVRKIKIKGDHGRWMWIDDPNSIIGTDPGIMITTD